Protein AF-A0A939F468-F1 (afdb_monomer_lite)

Secondary structure (DSSP, 8-state):
-----PPPPPPPGGGSTT-TTSHHHHHHHHHHHHHHHHHHHHHHHHHH-SSSSS--HHHHHHHHHHHHHHHHHHHHHHTT-------TT-----

Organism: NCBI:txid163361

Sequence (94 aa):
MPGAHRAPGPGPPHERERSMFTAAFWKATAERAVRTFAQSLAAVLVAGATSLIDVEWRAAFATAGLATLLAVLTAIGASGVGREGPGLTETTDR

Radius of gyration: 22.26 Å; chains: 1; bounding box: 69×31×47 Å

pLDDT: mean 80.73, std 17.89, range [45.81, 98.62]

InterPro domains:
  IPR020109 Holin, r1t-type [PF16945] (22-83)

Foldseek 3Di:
DDDDDDDDDDDDPCVVVLACPDPVLVVVLVVQLVVQLVVQLVVQCVVDPPDPVPDPVVVSNVRSVVSSVVSNVVSVVCSPVDDDDPPPPDPPDD

Structure (mmCIF, N/CA/C/O backbone):
data_AF-A0A939F468-F1
#
_entry.id   AF-A0A939F4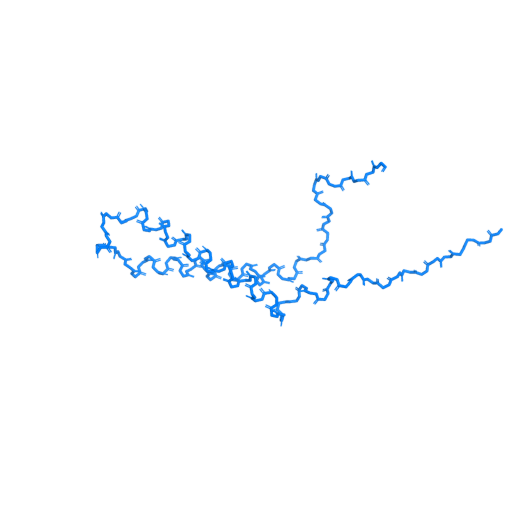68-F1
#
loop_
_atom_site.group_PDB
_atom_site.id
_atom_site.type_symbol
_atom_site.label_atom_id
_atom_site.label_alt_id
_atom_site.label_comp_id
_atom_site.label_asym_id
_atom_site.label_entity_id
_atom_site.label_seq_id
_atom_site.pdbx_PDB_ins_code
_atom_site.Cartn_x
_atom_site.Cartn_y
_atom_site.Cartn_z
_atom_site.occupancy
_atom_site.B_iso_or_equiv
_atom_site.auth_seq_id
_atom_site.auth_comp_id
_atom_site.auth_asym_id
_atom_site.auth_atom_id
_atom_site.pdbx_PDB_model_num
ATOM 1 N N . MET A 1 1 ? -53.697 23.640 24.352 1.00 54.44 1 MET A N 1
ATOM 2 C CA . MET A 1 1 ? -52.960 22.372 24.541 1.00 54.44 1 MET A CA 1
ATOM 3 C C . MET A 1 1 ? -51.477 22.658 24.333 1.00 54.44 1 MET A C 1
ATOM 5 O O . MET A 1 1 ? -51.141 23.086 23.235 1.00 54.44 1 MET A O 1
ATOM 9 N N . PRO A 1 2 ? -50.616 22.551 25.361 1.00 58.72 2 PRO A N 1
ATOM 10 C CA . PRO A 1 2 ? -49.200 22.911 25.261 1.00 58.72 2 PRO A CA 1
ATOM 11 C C . PRO A 1 2 ? -48.430 21.857 24.455 1.00 58.72 2 PRO A C 1
ATOM 13 O O . PRO A 1 2 ? -48.595 20.661 24.687 1.00 58.72 2 PRO A O 1
ATOM 16 N N . GLY A 1 3 ? -47.605 22.303 23.506 1.00 60.84 3 GLY A N 1
ATOM 17 C CA . GLY A 1 3 ? -46.769 21.442 22.673 1.00 60.84 3 GLY A CA 1
ATOM 18 C C . GLY A 1 3 ? -45.682 20.750 23.493 1.00 60.84 3 GLY A C 1
ATOM 19 O O . GLY A 1 3 ? -44.834 21.404 24.095 1.00 60.84 3 GLY A O 1
ATOM 20 N N . ALA A 1 4 ? -45.710 19.419 23.511 1.00 64.81 4 ALA A N 1
ATOM 21 C CA . ALA A 1 4 ? -44.685 18.599 24.136 1.00 64.81 4 ALA A CA 1
ATOM 22 C C . ALA A 1 4 ? -43.364 18.727 23.357 1.00 64.81 4 ALA A C 1
ATOM 24 O O . ALA A 1 4 ? -43.226 18.215 22.245 1.00 64.81 4 ALA A O 1
ATOM 25 N N . HIS A 1 5 ? -42.387 19.415 23.946 1.00 68.81 5 HIS A N 1
ATOM 26 C CA . HIS A 1 5 ? -41.027 19.504 23.429 1.00 68.81 5 HIS A CA 1
ATOM 27 C C . HIS A 1 5 ? -40.360 18.124 23.560 1.00 68.81 5 HIS A C 1
ATOM 29 O O . HIS A 1 5 ? -39.943 17.713 24.641 1.00 68.81 5 HIS A O 1
ATOM 35 N N . ARG A 1 6 ? -40.321 17.363 22.459 1.00 69.56 6 ARG A N 1
ATOM 36 C CA . ARG A 1 6 ? -39.646 16.059 22.384 1.00 69.56 6 ARG A CA 1
ATOM 37 C C . ARG A 1 6 ? -38.135 16.269 22.551 1.00 69.56 6 ARG A C 1
ATOM 39 O O . ARG A 1 6 ? -37.543 17.040 21.800 1.00 69.56 6 ARG A O 1
ATOM 46 N N . ALA A 1 7 ? -37.531 15.595 23.529 1.00 63.62 7 ALA A N 1
ATOM 47 C CA . ALA A 1 7 ? -36.085 15.600 23.743 1.00 63.62 7 ALA A CA 1
ATOM 48 C C . ALA A 1 7 ? -35.340 14.995 22.532 1.00 63.62 7 ALA A C 1
ATOM 50 O O . ALA A 1 7 ? -35.871 14.074 21.899 1.00 63.62 7 ALA A O 1
ATOM 51 N N . PRO A 1 8 ? -34.129 15.479 22.199 1.00 63.75 8 PRO A N 1
ATOM 52 C CA . PRO A 1 8 ? -33.317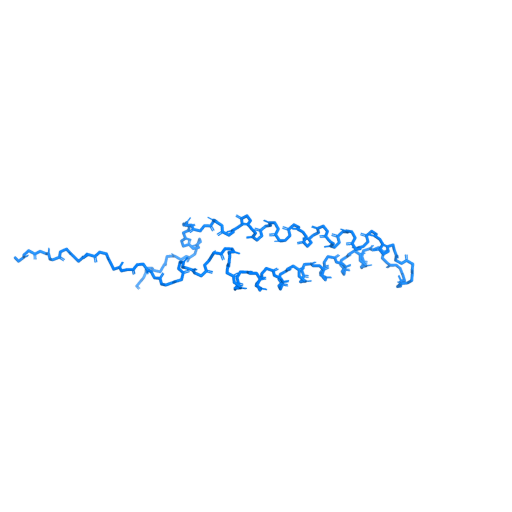 14.897 21.135 1.00 63.75 8 PRO A CA 1
ATOM 53 C C . PRO A 1 8 ? -32.973 13.438 21.473 1.00 63.75 8 PRO A C 1
ATOM 55 O O . PRO A 1 8 ? -32.506 13.137 22.571 1.00 63.75 8 PRO A O 1
ATOM 58 N N . GLY A 1 9 ? -33.254 12.524 20.540 1.00 71.44 9 GLY A N 1
ATOM 59 C CA . GLY A 1 9 ? -32.944 11.101 20.689 1.00 71.44 9 GLY A CA 1
ATOM 60 C C . GLY A 1 9 ? -31.434 10.824 20.662 1.00 71.44 9 GLY A C 1
ATOM 61 O O . GLY A 1 9 ? -30.663 11.676 20.215 1.00 71.44 9 GLY A O 1
ATOM 62 N N . PRO A 1 10 ? -30.990 9.642 21.128 1.00 67.94 10 PRO A N 1
ATOM 63 C CA . PRO A 1 10 ? -29.584 9.257 21.072 1.00 67.94 10 PRO A CA 1
ATOM 64 C C . PRO A 1 10 ? -29.080 9.288 19.623 1.00 67.94 10 PRO A C 1
ATOM 66 O O . PRO A 1 10 ? -29.737 8.769 18.719 1.00 67.94 10 PRO A O 1
ATOM 69 N N . GLY A 1 11 ? -27.916 9.914 19.417 1.00 62.22 11 GLY A N 1
ATOM 70 C CA . GLY A 1 11 ? -27.253 9.976 18.117 1.00 62.22 11 GLY A CA 1
ATOM 71 C C . GLY A 1 11 ? -27.031 8.576 17.531 1.00 62.22 11 GLY A C 1
ATOM 72 O O . GLY A 1 11 ? -26.883 7.602 18.277 1.00 62.22 11 GLY A O 1
ATOM 73 N N . PRO A 1 12 ? -27.050 8.440 16.200 1.00 62.16 12 PRO A N 1
ATOM 74 C CA . PRO A 1 12 ? -27.117 7.136 15.575 1.00 62.16 12 PRO A CA 1
ATOM 75 C C . PRO A 1 12 ? -25.788 6.356 15.691 1.00 62.16 12 PRO A C 1
ATOM 77 O O . PRO A 1 12 ? -24.705 6.944 15.743 1.00 62.16 12 PRO A O 1
ATOM 80 N N . PRO A 1 13 ? -25.844 5.011 15.722 1.00 58.81 13 PRO A N 1
ATOM 81 C CA . PRO A 1 13 ? -24.724 4.146 16.120 1.00 58.81 13 PRO A CA 1
ATOM 82 C C . PRO A 1 13 ? -23.449 4.265 15.261 1.00 58.81 13 PRO A C 1
ATOM 84 O O . PRO A 1 13 ? -22.360 3.954 15.743 1.00 58.81 13 PRO A O 1
ATOM 87 N N . HIS A 1 14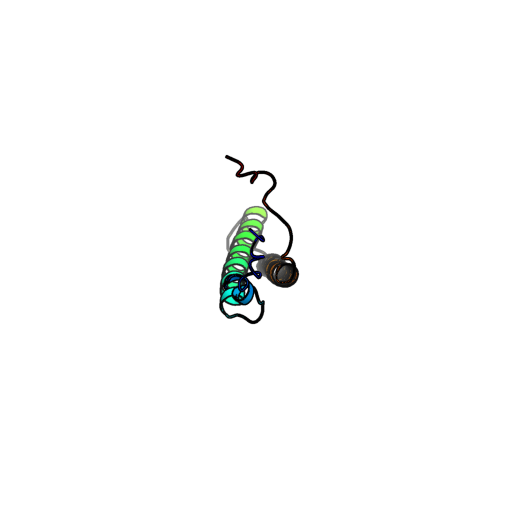 ? -23.552 4.769 14.030 1.00 55.59 14 HIS A N 1
ATOM 88 C CA . HIS A 1 14 ? -22.447 4.874 13.068 1.00 55.59 14 HIS A CA 1
ATOM 89 C C . HIS A 1 14 ? -21.371 5.917 13.422 1.00 55.59 14 HIS A C 1
ATOM 91 O O . HIS A 1 14 ? -20.305 5.930 12.807 1.00 55.59 14 HIS A O 1
ATOM 97 N N . GLU A 1 15 ? -21.584 6.781 14.421 1.00 55.28 15 GLU A N 1
ATOM 98 C CA . GLU A 1 15 ? -20.526 7.695 14.882 1.00 55.28 15 GLU A CA 1
ATOM 99 C C . GLU A 1 15 ? -19.367 6.963 15.578 1.00 55.28 15 GLU A C 1
ATOM 101 O O . GLU A 1 15 ? -18.230 7.431 15.526 1.00 55.28 15 GLU A O 1
ATOM 106 N N . ARG A 1 16 ? -19.622 5.790 16.177 1.00 54.47 16 ARG A N 1
ATOM 107 C CA . ARG A 1 16 ? -18.593 5.011 16.889 1.00 54.47 16 ARG A CA 1
ATOM 108 C C . ARG A 1 16 ? -17.690 4.182 15.971 1.00 54.47 16 ARG A C 1
ATOM 110 O O . ARG A 1 16 ? -16.609 3.781 16.391 1.00 54.47 16 ARG A O 1
ATOM 117 N N . GLU A 1 17 ? -18.094 3.964 14.722 1.00 55.34 17 GLU A N 1
ATOM 118 C CA . GLU A 1 17 ? -17.380 3.112 13.758 1.00 55.34 17 GLU A CA 1
ATOM 119 C C . GLU A 1 17 ? -16.262 3.846 12.997 1.00 55.34 17 GLU A C 1
ATOM 121 O O . GLU A 1 17 ? -15.391 3.208 12.413 1.00 55.34 17 GLU A O 1
ATOM 126 N N . ARG A 1 18 ? -16.227 5.186 13.036 1.00 62.66 18 ARG A N 1
ATOM 127 C CA . ARG A 1 18 ? -15.284 6.013 12.254 1.00 62.66 18 ARG A CA 1
ATOM 128 C C . ARG A 1 18 ? -13.937 6.289 12.932 1.00 62.66 18 ARG A C 1
ATOM 130 O O . ARG A 1 18 ? -13.171 7.119 12.459 1.00 62.66 18 ARG A O 1
ATOM 137 N N . SER A 1 19 ? -13.631 5.618 14.038 1.00 77.25 19 SER A N 1
ATOM 138 C CA . SER A 1 19 ? -12.365 5.822 14.749 1.00 77.25 19 SER A CA 1
ATOM 139 C C . SER A 1 19 ? -11.205 5.089 14.062 1.00 77.25 19 SER A C 1
ATOM 141 O O . SER A 1 19 ? -11.313 3.900 13.747 1.00 77.25 19 SER A O 1
ATOM 143 N N . MET A 1 20 ? -10.062 5.769 13.893 1.00 83.31 20 MET A N 1
ATOM 144 C CA . MET A 1 20 ? -8.825 5.178 13.352 1.00 83.31 20 MET A CA 1
ATOM 145 C C . MET A 1 20 ? -8.252 4.043 14.210 1.00 83.31 20 MET A C 1
ATOM 147 O O . MET A 1 20 ? -7.399 3.292 13.757 1.00 83.31 20 MET A O 1
ATOM 151 N N . PHE A 1 21 ? -8.721 3.887 15.448 1.00 85.19 21 PHE A N 1
ATOM 152 C CA . PHE A 1 21 ? -8.305 2.799 16.334 1.00 85.19 21 PHE A CA 1
ATOM 153 C C . PHE A 1 21 ? -9.105 1.506 16.118 1.00 85.19 21 PHE A C 1
ATOM 155 O O . PHE A 1 21 ? -8.865 0.508 16.792 1.00 85.19 21 PHE A O 1
ATOM 162 N N . THR A 1 22 ? -10.064 1.504 15.190 1.00 88.00 22 THR A N 1
ATOM 163 C CA . THR A 1 22 ? -10.888 0.327 14.901 1.00 88.00 22 THR A CA 1
ATOM 164 C C . THR A 1 22 ? -10.227 -0.591 13.877 1.00 88.00 22 THR A C 1
ATOM 166 O O . THR A 1 22 ? -9.577 -0.149 12.927 1.00 88.00 22 THR A O 1
ATOM 169 N N . ALA A 1 23 ? -10.463 -1.898 14.015 1.00 89.19 23 ALA A N 1
ATOM 170 C CA . ALA A 1 23 ? -10.034 -2.880 13.019 1.00 89.19 23 ALA A CA 1
ATOM 171 C C . ALA A 1 23 ? -10.674 -2.630 11.638 1.00 89.19 23 ALA A C 1
ATOM 173 O O . ALA A 1 23 ? -10.049 -2.893 10.612 1.00 89.19 23 ALA A O 1
ATOM 174 N N . ALA A 1 24 ? -11.898 -2.089 11.601 1.00 89.00 24 ALA A N 1
ATOM 175 C CA . ALA A 1 24 ? -12.595 -1.746 10.363 1.00 89.00 24 ALA A CA 1
ATOM 176 C C . ALA A 1 24 ? -11.849 -0.666 9.562 1.00 89.00 24 ALA A C 1
ATOM 178 O O . ALA A 1 24 ? -11.631 -0.841 8.361 1.00 89.00 24 ALA A O 1
ATOM 179 N N . PHE A 1 25 ? -11.387 0.401 10.228 1.00 89.06 25 PHE A N 1
ATOM 180 C CA . PHE A 1 25 ? -10.581 1.448 9.597 1.00 89.06 25 PHE A CA 1
ATOM 181 C C . PHE A 1 25 ? -9.292 0.883 8.995 1.00 89.06 25 PHE A C 1
ATOM 183 O O . PHE A 1 25 ? -8.983 1.139 7.830 1.00 89.06 25 PHE A O 1
ATOM 190 N N . TRP A 1 26 ? -8.551 0.080 9.762 1.00 92.75 26 TRP A N 1
ATOM 191 C CA . TRP A 1 26 ? -7.285 -0.481 9.290 1.00 92.75 26 TRP A CA 1
ATOM 192 C C . TRP A 1 26 ? -7.468 -1.497 8.166 1.00 92.75 26 TRP A C 1
ATOM 194 O O . TRP A 1 26 ? -6.656 -1.515 7.245 1.00 92.75 26 TRP A O 1
ATOM 204 N N . LYS A 1 27 ? -8.555 -2.277 8.167 1.00 94.19 27 LYS A N 1
ATOM 205 C CA . LYS A 1 27 ? -8.886 -3.180 7.056 1.00 94.19 27 LYS A CA 1
ATOM 206 C C . LYS A 1 27 ? -9.150 -2.404 5.762 1.00 94.19 27 LYS A C 1
ATOM 208 O O . LYS A 1 27 ? -8.552 -2.717 4.736 1.00 94.19 27 LYS A O 1
ATOM 213 N N . ALA A 1 28 ? -9.981 -1.362 5.822 1.00 92.12 28 ALA A N 1
ATOM 214 C CA . ALA A 1 28 ? -10.261 -0.508 4.667 1.00 92.12 28 ALA A CA 1
ATOM 215 C C . ALA A 1 28 ? -9.008 0.252 4.191 1.00 92.12 28 ALA A C 1
ATOM 217 O O . ALA A 1 28 ? -8.772 0.395 2.991 1.00 92.12 28 ALA A O 1
ATOM 218 N N . THR A 1 29 ? -8.175 0.714 5.126 1.00 94.69 29 THR A N 1
ATOM 219 C CA . THR A 1 29 ? -6.913 1.402 4.822 1.00 94.69 29 THR A CA 1
ATOM 220 C C . THR A 1 29 ? -5.916 0.458 4.156 1.00 94.69 29 THR A C 1
ATOM 222 O O . THR A 1 29 ? -5.302 0.839 3.165 1.00 94.69 29 THR A O 1
ATOM 225 N N . ALA A 1 30 ? -5.793 -0.783 4.636 1.00 95.75 30 ALA A N 1
ATOM 226 C CA . ALA A 1 30 ? -4.914 -1.793 4.054 1.00 95.75 30 ALA A CA 1
ATOM 227 C C . ALA A 1 30 ? -5.340 -2.175 2.630 1.00 95.75 30 ALA A C 1
ATOM 229 O O . ALA A 1 30 ? -4.500 -2.216 1.735 1.00 95.75 30 ALA A O 1
ATOM 230 N N . GLU A 1 31 ? -6.637 -2.384 2.391 1.00 97.44 31 GLU A N 1
ATOM 231 C CA . GLU A 1 31 ? -7.160 -2.657 1.047 1.00 97.44 31 GLU A CA 1
ATOM 232 C C . GLU A 1 31 ? -6.813 -1.524 0.069 1.00 97.44 31 GLU A C 1
ATOM 234 O O . GLU A 1 31 ? -6.297 -1.765 -1.026 1.00 97.44 31 GLU A O 1
ATOM 239 N N . ARG A 1 32 ? -7.022 -0.269 0.488 1.00 94.81 32 ARG A N 1
ATOM 240 C CA . ARG A 1 32 ? -6.673 0.913 -0.313 1.00 94.81 32 ARG A CA 1
ATOM 241 C C . ARG A 1 32 ? -5.170 1.025 -0.535 1.00 94.81 32 ARG A C 1
ATOM 243 O O . ARG A 1 32 ? -4.760 1.271 -1.661 1.00 94.81 32 ARG A O 1
ATOM 250 N N . ALA A 1 33 ? -4.363 0.807 0.499 1.00 97.81 33 ALA A N 1
ATOM 251 C CA . ALA A 1 33 ? -2.908 0.852 0.416 1.00 97.81 33 ALA A CA 1
ATOM 252 C C . ALA A 1 33 ? -2.371 -0.178 -0.589 1.00 97.81 33 ALA A C 1
ATOM 254 O O . ALA A 1 33 ? -1.598 0.180 -1.473 1.00 97.81 33 ALA A O 1
ATOM 255 N N . VAL A 1 34 ? -2.838 -1.430 -0.525 1.00 98.44 34 VAL A N 1
ATOM 256 C CA . VAL A 1 34 ? -2.448 -2.488 -1.473 1.00 98.44 34 VAL A CA 1
ATOM 257 C C . VAL A 1 34 ? -2.886 -2.142 -2.895 1.00 98.44 34 VAL A C 1
ATOM 259 O O . VAL A 1 34 ? -2.111 -2.303 -3.839 1.00 98.44 34 VAL A O 1
ATOM 262 N N . ARG A 1 35 ? -4.105 -1.618 -3.063 1.00 98.12 35 ARG A N 1
ATOM 263 C CA . ARG A 1 35 ? -4.596 -1.176 -4.371 1.00 98.12 35 ARG A CA 1
ATOM 264 C C . ARG A 1 35 ? -3.738 -0.045 -4.940 1.00 98.12 35 ARG A C 1
ATOM 266 O O . ARG A 1 35 ? -3.349 -0.122 -6.102 1.00 98.12 35 ARG A O 1
ATOM 273 N N . THR A 1 36 ? -3.409 0.963 -4.134 1.00 98.25 36 THR A N 1
ATOM 274 C CA . THR A 1 36 ? -2.530 2.067 -4.534 1.00 98.25 36 THR A CA 1
ATOM 275 C C . THR A 1 36 ? -1.139 1.559 -4.891 1.00 98.25 36 THR A C 1
ATOM 277 O O . THR A 1 36 ? -0.628 1.925 -5.943 1.00 98.25 36 THR A O 1
ATOM 280 N N . PHE A 1 37 ? -0.559 0.664 -4.088 1.00 98.56 37 PHE A N 1
ATOM 281 C CA . PHE A 1 37 ? 0.731 0.050 -4.389 1.00 98.56 37 PHE A CA 1
ATOM 282 C C . PHE A 1 37 ? 0.727 -0.619 -5.766 1.00 98.56 37 PHE A C 1
ATOM 284 O O . PHE A 1 37 ? 1.566 -0.307 -6.608 1.00 98.56 37 PHE A O 1
ATOM 291 N N . ALA A 1 38 ? -0.246 -1.501 -6.013 1.00 98.31 38 ALA A N 1
ATOM 292 C CA . ALA A 1 38 ? -0.350 -2.238 -7.266 1.00 98.31 38 ALA A CA 1
ATOM 293 C C . ALA A 1 38 ? -0.552 -1.299 -8.464 1.00 98.31 38 ALA A C 1
ATOM 295 O O . ALA A 1 38 ? 0.120 -1.445 -9.482 1.00 98.31 38 ALA A O 1
ATOM 296 N N . GLN A 1 39 ? -1.442 -0.311 -8.332 1.00 98.31 39 GLN A N 1
ATOM 297 C CA . GLN A 1 39 ? -1.722 0.656 -9.393 1.00 98.31 39 GLN A CA 1
ATOM 298 C C . GLN A 1 39 ? -0.511 1.548 -9.695 1.00 98.31 39 GLN A C 1
ATOM 300 O O . GLN A 1 39 ? -0.185 1.753 -10.862 1.00 98.31 39 GLN A O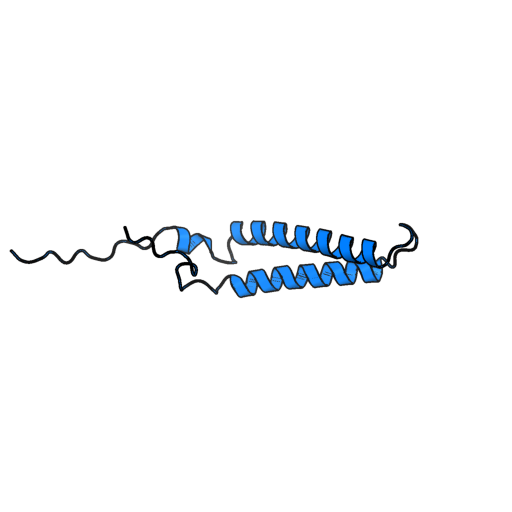 1
ATOM 305 N N . SER A 1 40 ? 0.183 2.052 -8.673 1.00 98.00 40 SER A N 1
ATOM 306 C CA . SER A 1 40 ? 1.375 2.886 -8.850 1.00 98.00 40 SER A CA 1
ATOM 307 C C . SER A 1 40 ? 2.559 2.094 -9.396 1.00 98.00 40 SER A C 1
ATOM 309 O O . SER A 1 40 ? 3.258 2.590 -10.275 1.00 98.00 40 SER A O 1
ATOM 311 N N . LEU A 1 41 ? 2.763 0.857 -8.934 1.00 97.38 41 LEU A N 1
ATOM 312 C CA . LEU A 1 41 ? 3.795 -0.023 -9.475 1.00 97.38 41 LEU A CA 1
ATOM 313 C C . LEU A 1 41 ? 3.525 -0.320 -10.952 1.00 97.38 41 LEU A C 1
ATOM 315 O O . LEU A 1 41 ? 4.408 -0.124 -11.781 1.00 97.38 41 LEU A O 1
ATOM 319 N N . ALA A 1 42 ? 2.295 -0.712 -11.296 1.00 96.50 42 ALA A N 1
ATOM 320 C CA . ALA A 1 42 ? 1.903 -0.957 -12.679 1.00 96.50 42 ALA A CA 1
ATOM 321 C C . ALA A 1 42 ? 2.115 0.281 -13.563 1.00 96.50 42 ALA A C 1
ATOM 323 O O . ALA A 1 42 ? 2.640 0.153 -14.664 1.00 96.50 42 ALA A O 1
ATOM 324 N N . ALA A 1 43 ? 1.775 1.479 -13.076 1.00 96.06 43 ALA A N 1
ATOM 325 C CA . ALA A 1 43 ? 1.984 2.719 -13.818 1.00 96.06 43 ALA A CA 1
ATOM 326 C C . ALA A 1 43 ? 3.468 2.981 -14.122 1.00 96.06 43 ALA A C 1
ATOM 328 O O . ALA A 1 43 ? 3.806 3.300 -15.259 1.00 96.06 43 ALA A O 1
ATOM 329 N N . VAL A 1 44 ? 4.360 2.812 -13.137 1.00 95.06 44 VAL A N 1
ATOM 330 C CA . VAL A 1 44 ? 5.808 3.009 -13.338 1.00 9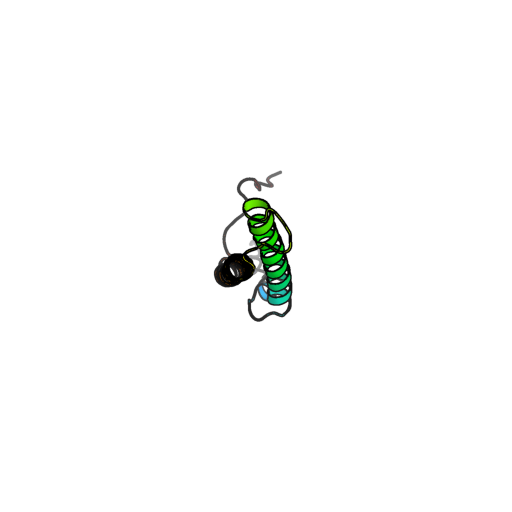5.06 44 VAL A CA 1
ATOM 331 C C . VAL A 1 44 ? 6.385 1.958 -14.283 1.00 95.06 44 VAL A C 1
ATOM 333 O O . VAL A 1 44 ? 7.178 2.297 -15.159 1.00 95.06 44 VAL A O 1
ATOM 336 N N . LEU A 1 45 ? 5.957 0.699 -14.149 1.00 94.19 45 LEU A N 1
ATOM 337 C CA . LEU A 1 45 ? 6.374 -0.374 -15.050 1.00 94.19 45 LEU A CA 1
ATOM 338 C C . LEU A 1 45 ? 5.928 -0.091 -16.488 1.00 94.19 45 LEU A C 1
ATOM 340 O O . LEU A 1 45 ? 6.743 -0.157 -17.394 1.00 94.19 45 LEU A O 1
ATOM 344 N N . VAL A 1 46 ? 4.672 0.297 -16.713 1.00 92.19 46 VAL A N 1
ATOM 345 C CA . VAL A 1 46 ? 4.177 0.622 -18.062 1.00 92.19 46 VAL A CA 1
ATOM 346 C C . VAL A 1 46 ? 4.875 1.854 -18.650 1.00 92.19 46 VAL A C 1
ATOM 348 O O . VAL A 1 46 ? 5.099 1.908 -19.855 1.00 92.19 46 VAL A O 1
ATOM 351 N N . ALA A 1 47 ? 5.230 2.839 -17.822 1.00 90.69 47 ALA A N 1
ATOM 352 C CA . ALA A 1 47 ? 5.868 4.068 -18.286 1.00 90.69 47 ALA A CA 1
ATOM 353 C C . ALA A 1 47 ? 7.358 3.902 -18.634 1.00 90.69 47 ALA A C 1
ATOM 355 O O . ALA A 1 47 ? 7.851 4.612 -19.508 1.00 90.69 47 ALA A O 1
ATOM 356 N N . GLY A 1 48 ? 8.077 3.019 -17.930 1.00 80.44 48 GLY A N 1
ATOM 357 C CA . GLY A 1 48 ? 9.539 2.933 -18.011 1.00 80.44 48 GLY A CA 1
ATOM 358 C C . GLY A 1 48 ? 10.115 1.571 -18.399 1.00 80.44 48 GLY A C 1
ATOM 359 O O . GLY A 1 48 ? 11.301 1.504 -18.710 1.00 80.44 48 GLY A O 1
ATOM 360 N N . ALA A 1 49 ? 9.332 0.489 -18.380 1.00 81.81 49 ALA A N 1
ATOM 361 C CA . ALA A 1 49 ? 9.837 -0.844 -18.696 1.00 81.81 49 ALA A CA 1
ATOM 362 C C . ALA A 1 49 ? 9.758 -1.140 -20.199 1.00 81.81 49 ALA A C 1
ATOM 364 O O . ALA A 1 49 ? 8.696 -1.059 -20.814 1.00 81.81 49 ALA A O 1
ATOM 365 N N . THR A 1 50 ? 10.880 -1.568 -20.771 1.00 78.62 50 THR A N 1
ATOM 366 C CA . THR A 1 50 ? 10.963 -2.157 -22.120 1.00 78.62 50 THR A CA 1
ATOM 367 C C . THR A 1 50 ? 11.005 -3.687 -22.077 1.00 78.62 50 THR A C 1
ATOM 369 O O . THR A 1 50 ? 10.629 -4.348 -23.043 1.00 78.62 50 THR A O 1
ATOM 372 N N . SER A 1 51 ? 11.426 -4.259 -20.945 1.00 86.00 51 SER A N 1
ATOM 373 C CA . SER A 1 51 ? 11.451 -5.692 -20.645 1.00 86.00 51 SER A CA 1
ATOM 374 C C . SER A 1 51 ? 11.237 -5.902 -19.138 1.00 86.00 51 SER A C 1
ATOM 376 O O . SER A 1 51 ? 11.409 -4.970 -18.356 1.00 86.00 51 SER A O 1
ATOM 378 N N . LEU A 1 52 ? 10.865 -7.115 -18.704 1.00 87.75 52 LEU A N 1
ATOM 379 C CA . LEU A 1 52 ? 10.678 -7.426 -17.274 1.00 87.75 52 LEU A CA 1
ATOM 380 C C . LEU A 1 52 ? 12.007 -7.484 -16.494 1.00 87.75 52 LEU A C 1
ATOM 382 O O . LEU A 1 52 ? 12.020 -7.294 -15.279 1.00 87.75 52 LEU A O 1
ATOM 386 N N . ILE A 1 53 ? 13.114 -7.773 -17.180 1.00 91.06 53 ILE A N 1
ATOM 387 C CA . ILE A 1 53 ? 14.428 -7.973 -16.555 1.00 91.06 53 ILE A CA 1
ATOM 388 C C . ILE A 1 53 ? 15.192 -6.649 -16.442 1.00 91.06 53 ILE A C 1
ATOM 390 O O . ILE A 1 53 ? 15.869 -6.439 -15.441 1.00 91.06 53 ILE A O 1
ATOM 394 N N . ASP A 1 54 ? 15.016 -5.737 -17.400 1.00 89.44 54 ASP A N 1
ATOM 395 C CA . ASP A 1 54 ? 15.695 -4.431 -17.428 1.00 89.44 54 ASP A CA 1
ATOM 396 C C . ASP A 1 54 ? 14.973 -3.345 -16.611 1.00 89.44 54 ASP A C 1
ATOM 398 O O . ASP A 1 54 ? 15.307 -2.164 -16.686 1.00 89.44 54 ASP A O 1
ATOM 402 N N . VAL A 1 55 ? 13.956 -3.716 -15.830 1.00 92.75 55 VAL A N 1
ATOM 403 C CA . VAL A 1 55 ? 13.267 -2.775 -14.944 1.00 92.75 55 VAL A CA 1
ATOM 404 C C . VAL A 1 55 ? 14.213 -2.314 -13.837 1.00 92.75 55 VAL A C 1
ATOM 406 O O . VAL A 1 55 ? 14.744 -3.125 -13.077 1.00 92.75 55 VAL A O 1
ATOM 409 N N . GLU A 1 56 ? 14.295 -0.999 -13.634 1.00 93.50 56 GLU A N 1
ATOM 410 C CA . GLU A 1 56 ? 14.877 -0.398 -12.430 1.00 93.50 56 GLU A CA 1
ATOM 411 C C . GLU A 1 56 ? 13.979 -0.644 -11.201 1.00 93.50 56 GLU A C 1
ATOM 413 O O . GLU A 1 56 ? 13.277 0.241 -10.700 1.00 93.50 56 GLU A O 1
ATOM 418 N N . TRP A 1 57 ? 13.985 -1.881 -10.693 1.00 94.69 57 TRP A N 1
ATOM 419 C CA . TRP A 1 57 ? 13.104 -2.350 -9.617 1.00 94.69 57 TRP A CA 1
ATOM 420 C C . TRP A 1 57 ? 13.189 -1.499 -8.356 1.00 94.69 57 TRP A C 1
ATOM 422 O O . TRP A 1 57 ? 12.182 -1.264 -7.687 1.00 94.69 57 TRP A O 1
ATOM 432 N N . ARG A 1 58 ? 14.387 -0.998 -8.039 1.00 96.00 58 ARG A N 1
ATOM 433 C CA . ARG A 1 58 ? 14.597 -0.125 -6.883 1.00 96.00 58 ARG A CA 1
ATOM 434 C C . ARG A 1 58 ? 13.766 1.151 -6.995 1.00 96.00 58 ARG A C 1
ATOM 436 O O . ARG A 1 58 ? 13.105 1.517 -6.026 1.00 96.00 58 ARG A O 1
ATOM 443 N N . ALA A 1 59 ? 13.780 1.801 -8.156 1.00 95.06 59 ALA A N 1
ATOM 444 C CA . ALA A 1 59 ? 12.991 3.004 -8.393 1.00 95.06 59 ALA A CA 1
ATOM 445 C C . ALA A 1 59 ? 11.489 2.679 -8.418 1.00 95.06 59 ALA A C 1
ATOM 447 O O . ALA A 1 59 ? 10.708 3.353 -7.750 1.00 95.06 59 ALA A O 1
ATOM 448 N N . ALA A 1 60 ? 11.092 1.599 -9.099 1.00 96.06 60 ALA A N 1
ATOM 449 C CA . ALA A 1 60 ? 9.692 1.189 -9.203 1.00 96.06 60 ALA A CA 1
ATOM 450 C C . ALA A 1 60 ? 9.048 0.917 -7.831 1.00 96.06 60 ALA A C 1
ATOM 452 O O . ALA A 1 60 ? 7.981 1.455 -7.519 1.00 96.06 60 ALA A O 1
ATOM 453 N N . PHE A 1 61 ? 9.724 0.149 -6.970 1.00 97.38 61 PHE A N 1
ATOM 454 C CA . PHE A 1 61 ? 9.245 -0.114 -5.614 1.00 97.38 61 PHE A CA 1
ATOM 455 C C . PHE A 1 61 ? 9.303 1.119 -4.712 1.00 97.38 61 PHE A C 1
ATOM 457 O O . PHE A 1 61 ? 8.398 1.299 -3.899 1.00 97.38 61 PHE A O 1
ATOM 464 N N . ALA A 1 62 ? 10.309 1.988 -4.858 1.00 98.00 62 ALA A N 1
ATOM 465 C CA . ALA A 1 62 ? 10.377 3.235 -4.097 1.00 98.00 62 ALA A CA 1
ATOM 466 C C . ALA A 1 62 ? 9.192 4.160 -4.422 1.00 98.00 62 ALA A C 1
ATOM 468 O O . ALA A 1 62 ? 8.538 4.668 -3.511 1.00 98.00 62 ALA A O 1
ATOM 469 N N . THR A 1 63 ? 8.859 4.322 -5.704 1.00 97.19 63 THR A N 1
ATOM 470 C CA . THR A 1 63 ? 7.726 5.147 -6.141 1.00 97.19 63 THR A CA 1
ATOM 471 C C . THR A 1 63 ? 6.388 4.563 -5.693 1.00 97.19 63 THR A C 1
ATOM 473 O O . THR A 1 63 ? 5.565 5.280 -5.122 1.00 97.19 63 THR A O 1
ATOM 476 N N . ALA A 1 64 ? 6.169 3.259 -5.890 1.00 98.12 64 ALA A N 1
ATOM 477 C CA . ALA A 1 64 ? 4.948 2.596 -5.432 1.00 98.12 64 ALA A CA 1
ATOM 478 C C . ALA A 1 64 ? 4.813 2.638 -3.899 1.00 98.12 64 ALA A C 1
ATOM 480 O O . ALA A 1 64 ? 3.725 2.883 -3.370 1.00 98.12 64 ALA A O 1
ATOM 481 N N . GLY A 1 65 ? 5.923 2.463 -3.178 1.00 98.38 65 GLY A N 1
ATOM 482 C CA . GLY A 1 65 ? 5.989 2.588 -1.724 1.00 98.38 65 GLY A CA 1
ATOM 483 C C . GLY A 1 65 ? 5.632 3.993 -1.239 1.00 98.38 65 GLY A C 1
ATOM 484 O O . GLY A 1 65 ? 4.825 4.127 -0.321 1.00 98.38 65 GLY A O 1
ATOM 485 N N . LEU A 1 66 ? 6.143 5.043 -1.892 1.00 98.50 66 LEU A N 1
ATOM 486 C CA . LEU A 1 66 ? 5.791 6.430 -1.574 1.00 98.50 66 LEU A CA 1
ATOM 487 C C . LEU A 1 66 ? 4.294 6.698 -1.784 1.00 98.50 66 LEU A C 1
ATOM 489 O O . LEU A 1 66 ? 3.645 7.256 -0.902 1.00 98.50 66 LEU A O 1
ATOM 493 N N . ALA A 1 67 ? 3.723 6.262 -2.909 1.00 98.31 67 ALA A N 1
ATOM 494 C CA . ALA A 1 67 ? 2.291 6.417 -3.169 1.00 98.31 67 ALA A CA 1
ATOM 495 C C . ALA A 1 67 ? 1.431 5.697 -2.115 1.00 98.31 67 ALA A C 1
ATOM 497 O O . ALA A 1 67 ? 0.431 6.231 -1.636 1.00 98.31 67 ALA A O 1
ATOM 498 N N . THR A 1 68 ? 1.860 4.505 -1.702 1.00 98.62 68 THR A N 1
ATOM 499 C CA . THR A 1 68 ? 1.204 3.717 -0.649 1.00 98.62 68 THR A CA 1
ATOM 500 C C . THR A 1 68 ? 1.269 4.421 0.703 1.00 98.62 68 THR A C 1
ATOM 502 O O . THR A 1 68 ? 0.257 4.518 1.397 1.00 98.62 68 THR A O 1
ATOM 505 N N . LEU A 1 69 ? 2.435 4.965 1.063 1.00 98.38 69 LEU A N 1
ATOM 506 C CA . LEU A 1 69 ? 2.615 5.752 2.280 1.00 98.38 69 LEU A CA 1
ATOM 507 C C . LEU A 1 69 ? 1.680 6.968 2.290 1.00 98.38 69 LEU A C 1
ATOM 509 O O . LEU A 1 69 ? 0.997 7.212 3.283 1.00 98.38 69 LEU A O 1
ATOM 513 N N . LEU A 1 70 ? 1.596 7.693 1.172 1.00 98.06 70 LEU A N 1
ATOM 514 C CA . LEU A 1 70 ? 0.687 8.829 1.027 1.00 98.06 70 LEU A CA 1
ATOM 515 C C . LEU A 1 70 ? -0.782 8.416 1.175 1.00 98.06 70 LEU A C 1
ATOM 517 O O . LEU A 1 70 ? -1.543 9.124 1.834 1.00 98.06 70 LEU A O 1
ATOM 521 N N . ALA A 1 71 ? -1.188 7.267 0.626 1.00 97.75 71 ALA A N 1
ATOM 522 C CA . ALA A 1 71 ? -2.547 6.752 0.795 1.00 97.75 71 ALA A CA 1
ATOM 523 C C . ALA A 1 71 ? -2.885 6.475 2.271 1.00 97.75 71 ALA A C 1
ATOM 525 O O . ALA A 1 71 ? -3.971 6.837 2.728 1.00 97.75 71 ALA A O 1
ATOM 526 N N . VAL A 1 72 ? -1.950 5.897 3.032 1.00 97.19 72 VAL A N 1
ATOM 527 C CA . VAL A 1 72 ? -2.121 5.661 4.475 1.00 97.19 72 VAL A CA 1
ATOM 528 C C . VAL A 1 72 ? -2.190 6.982 5.244 1.00 97.19 72 VAL A C 1
ATOM 530 O O . VAL A 1 72 ? -3.115 7.180 6.029 1.00 97.19 72 VAL A O 1
ATOM 533 N N . LEU A 1 73 ? -1.270 7.919 4.987 1.00 96.06 73 LEU A N 1
ATOM 534 C CA . LEU A 1 73 ? -1.276 9.239 5.631 1.00 96.06 73 LEU A CA 1
ATOM 535 C C . LEU A 1 73 ? -2.569 10.013 5.332 1.00 96.06 73 LEU A C 1
ATOM 537 O O . LEU A 1 73 ? -3.131 10.641 6.225 1.00 96.06 73 LEU A O 1
ATOM 541 N N . THR A 1 74 ? -3.084 9.907 4.105 1.00 93.88 74 THR A N 1
ATOM 542 C CA . THR A 1 74 ? -4.362 10.512 3.699 1.00 93.88 74 THR A CA 1
ATOM 543 C C . THR A 1 74 ? -5.536 9.891 4.453 1.00 93.88 74 THR A C 1
ATOM 545 O O . THR A 1 74 ? -6.414 10.615 4.916 1.00 93.88 74 THR A O 1
ATOM 548 N N . ALA A 1 75 ? -5.553 8.565 4.622 1.00 92.44 75 ALA A N 1
ATOM 549 C CA . ALA A 1 75 ? -6.587 7.887 5.403 1.00 92.44 75 ALA A CA 1
ATOM 550 C C . ALA A 1 75 ? -6.571 8.332 6.876 1.00 92.44 75 ALA A C 1
ATOM 552 O O . ALA A 1 75 ? -7.629 8.589 7.449 1.00 92.44 75 ALA A O 1
ATOM 553 N N . ILE A 1 76 ? -5.382 8.483 7.470 1.00 92.38 76 ILE A N 1
ATOM 554 C CA . ILE A 1 76 ? -5.224 8.991 8.840 1.00 92.38 76 ILE A CA 1
ATOM 555 C C . ILE A 1 76 ? -5.717 10.439 8.931 1.00 92.38 76 ILE A C 1
ATOM 557 O O . ILE A 1 76 ? -6.542 10.742 9.790 1.00 92.38 76 ILE A O 1
ATOM 561 N N . GLY A 1 77 ? -5.286 11.317 8.020 1.00 89.56 77 GLY A N 1
ATOM 562 C CA . GLY A 1 77 ? -5.718 12.718 7.985 1.00 89.56 77 GLY A CA 1
ATOM 563 C C . GLY A 1 77 ? -7.231 12.880 7.800 1.00 89.56 77 GLY A C 1
ATOM 564 O O . GLY A 1 77 ? -7.838 13.759 8.404 1.00 89.56 77 GLY A O 1
ATOM 565 N N . ALA A 1 78 ? -7.862 11.990 7.030 1.00 86.50 78 ALA A N 1
ATOM 566 C CA . ALA A 1 78 ? -9.307 11.984 6.817 1.00 86.50 78 ALA A CA 1
ATOM 567 C C . ALA A 1 78 ? -10.109 11.407 7.999 1.00 86.50 78 ALA A C 1
ATOM 569 O O . ALA A 1 78 ? -11.293 11.709 8.128 1.00 86.50 78 ALA A O 1
ATOM 570 N N . SER A 1 79 ? -9.495 10.609 8.881 1.00 78.44 79 SER A N 1
ATOM 571 C CA . SER A 1 79 ? -10.196 9.910 9.975 1.00 78.44 79 SER A CA 1
ATOM 572 C C . SER A 1 79 ? -10.839 10.834 11.029 1.00 78.44 79 SER A C 1
ATOM 574 O O . SER A 1 79 ? -11.712 10.393 11.773 1.00 78.44 79 SER A O 1
ATOM 576 N N . GLY A 1 80 ? -10.460 12.118 11.068 1.00 64.44 80 GLY A N 1
ATOM 577 C CA . GLY A 1 80 ? -11.057 13.151 11.928 1.00 64.44 80 GLY A CA 1
ATOM 578 C C . GLY A 1 80 ? -11.932 14.179 11.199 1.00 64.44 80 GLY A C 1
ATOM 579 O O . GLY A 1 80 ? -12.570 15.004 11.851 1.00 64.44 80 GLY A O 1
ATOM 580 N N . VAL A 1 81 ? -11.988 14.148 9.863 1.00 61.50 81 VAL A N 1
ATOM 581 C CA . VAL A 1 81 ? -12.772 15.096 9.058 1.00 61.50 81 VAL A CA 1
ATOM 582 C C . VAL A 1 81 ? -14.158 14.500 8.833 1.00 61.50 81 VAL A C 1
ATOM 584 O O . VAL A 1 81 ? -14.385 13.727 7.905 1.00 61.50 81 VAL A O 1
ATOM 587 N N . GLY A 1 82 ? -15.090 14.815 9.733 1.00 56.75 82 GLY A N 1
ATOM 588 C CA . GLY A 1 82 ? -16.443 14.274 9.667 1.00 56.75 82 GLY A CA 1
ATOM 589 C C . GLY A 1 82 ? -17.469 15.015 10.514 1.00 56.75 82 GLY A C 1
ATOM 590 O O . GLY A 1 82 ? -18.017 14.408 11.431 1.00 56.75 82 GLY A O 1
ATOM 591 N N . ARG A 1 83 ? -17.753 16.282 10.171 1.00 50.41 83 ARG A N 1
ATOM 592 C CA . ARG A 1 83 ? -19.104 16.887 10.161 1.00 50.41 83 ARG A CA 1
ATOM 593 C C . ARG A 1 83 ? -19.198 17.946 9.043 1.00 50.41 83 ARG A C 1
ATOM 595 O O . ARG A 1 83 ? -18.207 18.613 8.778 1.00 50.41 83 ARG A O 1
ATOM 602 N N . GLU A 1 84 ? -20.410 18.047 8.475 1.00 50.84 84 GLU A N 1
ATOM 603 C CA . GLU A 1 84 ? -20.919 18.890 7.360 1.00 50.84 84 GLU A CA 1
ATOM 604 C C . GLU A 1 84 ? -20.553 18.419 5.939 1.00 50.84 84 GLU A C 1
ATOM 606 O O . GLU A 1 84 ? -19.388 18.270 5.602 1.00 50.84 84 GLU A O 1
ATOM 611 N N . GLY A 1 85 ? -21.491 18.129 5.031 1.00 47.91 85 GLY A N 1
ATOM 612 C CA . GLY A 1 85 ? -22.956 18.258 4.998 1.00 47.91 85 GLY A CA 1
ATOM 613 C C . GLY A 1 85 ? -23.498 17.459 3.794 1.00 47.91 85 GLY A C 1
ATOM 614 O O . GLY A 1 85 ? -22.710 16.734 3.178 1.00 47.91 85 GLY A O 1
ATOM 615 N N . PRO A 1 86 ? -24.808 17.524 3.469 1.00 49.78 86 PRO A N 1
ATOM 616 C CA . PRO A 1 86 ? -25.381 16.752 2.367 1.00 49.78 86 PRO A CA 1
ATOM 617 C C . PRO A 1 86 ? -24.580 17.061 1.108 1.00 49.78 86 PRO A C 1
ATOM 619 O O . PRO A 1 86 ? -24.172 18.207 0.898 1.00 49.78 86 PRO A O 1
ATOM 622 N N . GLY A 1 87 ? -24.297 16.038 0.300 1.00 46.88 87 GLY A N 1
ATOM 623 C CA . GLY A 1 87 ? -23.626 16.253 -0.975 1.00 46.88 87 GLY A CA 1
ATOM 624 C C . GLY A 1 87 ? -24.305 17.399 -1.726 1.00 46.88 87 GLY A C 1
ATOM 625 O O . GLY A 1 87 ? -25.495 17.647 -1.532 1.00 46.88 87 GLY A O 1
ATOM 626 N N . LEU A 1 88 ? -23.568 18.077 -2.607 1.00 50.69 88 L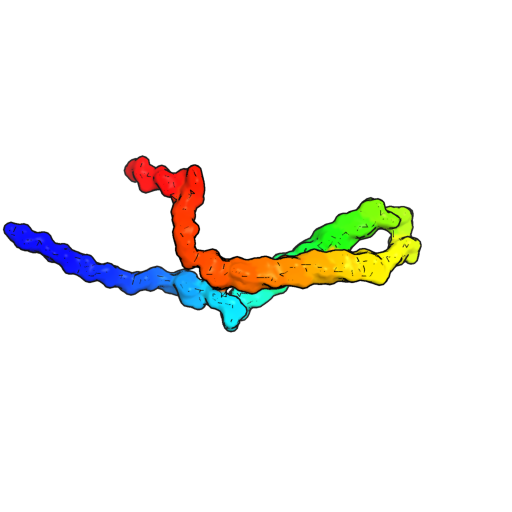EU A N 1
ATOM 627 C CA . LEU A 1 88 ? -24.045 19.178 -3.466 1.00 50.69 88 LEU A CA 1
ATOM 628 C C . LEU A 1 88 ? -25.256 18.815 -4.371 1.00 50.69 88 LEU A C 1
ATOM 630 O O . LEU A 1 88 ? -25.554 19.526 -5.323 1.00 50.69 88 LEU A O 1
ATOM 634 N N . THR A 1 89 ? -25.935 17.696 -4.115 1.00 56.56 89 THR A N 1
ATOM 635 C CA . THR A 1 89 ? -27.089 17.153 -4.830 1.00 56.56 89 THR A CA 1
ATOM 636 C C . THR A 1 89 ? -28.208 16.621 -3.919 1.00 56.56 89 THR A C 1
ATOM 638 O O . THR A 1 89 ? -29.233 16.215 -4.453 1.00 56.56 89 THR A O 1
ATOM 641 N N . GLU A 1 90 ? -28.097 16.650 -2.583 1.00 53.28 90 GLU A N 1
ATOM 642 C CA . GLU A 1 90 ? -29.170 16.150 -1.703 1.00 53.28 90 GLU A CA 1
ATOM 643 C C . GLU A 1 90 ? -29.950 17.282 -1.024 1.00 53.28 90 GLU A C 1
ATOM 645 O O . GLU A 1 90 ? -29.824 17.564 0.165 1.00 53.28 90 GLU A O 1
ATOM 650 N N . THR A 1 91 ? -30.804 17.921 -1.820 1.00 52.81 91 THR A N 1
ATOM 651 C CA . THR A 1 91 ? -32.100 18.426 -1.359 1.00 52.81 91 THR A CA 1
ATOM 652 C C . THR A 1 91 ? -33.139 17.341 -1.635 1.00 52.81 91 THR A C 1
ATOM 654 O O . THR A 1 91 ? -33.724 17.314 -2.717 1.00 52.81 91 THR A O 1
ATOM 657 N N . THR A 1 92 ? -33.372 16.436 -0.684 1.00 61.34 92 THR A N 1
ATOM 658 C CA . THR A 1 92 ? -34.587 15.605 -0.698 1.00 61.34 92 THR A CA 1
ATOM 659 C C . THR A 1 92 ? -35.676 16.380 0.039 1.00 61.34 92 THR A C 1
ATOM 661 O O . THR A 1 92 ? -35.929 16.156 1.218 1.00 61.34 92 THR A O 1
ATOM 664 N N . ASP A 1 93 ? -36.261 17.349 -0.666 1.00 50.03 93 ASP A N 1
ATOM 665 C CA . ASP A 1 93 ? -37.540 17.968 -0.316 1.00 50.03 93 ASP A CA 1
ATOM 666 C C . ASP A 1 93 ? -38.553 17.578 -1.401 1.00 50.03 93 ASP A C 1
ATOM 668 O O . ASP A 1 93 ? -38.528 18.098 -2.520 1.00 50.03 93 ASP A O 1
ATOM 672 N N . ARG A 1 94 ? -39.365 16.564 -1.089 1.00 45.81 94 ARG A N 1
ATOM 673 C CA . ARG A 1 94 ? -40.741 16.365 -1.559 1.00 45.81 94 ARG A CA 1
ATOM 674 C C . ARG A 1 94 ? -41.461 15.386 -0.645 1.00 45.81 94 ARG A C 1
ATOM 676 O O . ARG A 1 94 ? -40.840 14.361 -0.287 1.00 45.81 94 ARG A O 1
#